Protein AF-A0A1I6MP94-F1 (afdb_monomer)

Secondary structure (DSSP, 8-state):
-HHHHHHHHHHHHHHHHHHHHHHHHHHHHHHHHHHHHHHHHHHHHHHHHHHHHHHH---HHHHHHHHHHHHTTS-TTT-HHHHHHHHHHHHS--HHHHHHHHHHHHHHHHHHHHHHHHHTSS--TTHHHHHHHHHHHHHHHHHHHHHHHTS--

Solvent-accessible surface area (backbone atoms only — not comparable to full-atom values): 8526 Å² total; per-residue (Å²): 119,73,66,58,59,53,50,52,50,52,50,51,52,51,52,50,51,54,48,53,50,51,50,52,53,63,61,56,46,56,62,63,48,47,57,55,50,49,53,52,48,52,50,53,51,49,52,66,55,46,51,59,50,39,70,71,46,81,51,65,67,63,27,50,52,45,47,52,60,51,53,77,74,51,53,74,91,79,39,45,72,58,53,50,49,53,49,52,40,70,77,54,77,43,79,80,52,44,56,60,48,53,50,50,54,52,50,50,55,50,40,52,50,42,23,53,56,32,52,72,36,98,67,41,80,60,20,63,66,54,18,52,49,54,51,53,55,48,53,51,51,51,54,55,50,54,61,50,60,77,69,59,130

Foldseek 3Di:
DVVVVVVVVVVVVVVVVVVVVCVCCVPVVCPVLVVVVVLLVVLLVLLVVLLVVLLPDPDLVVNVVSLVVNVVSDDCVPCVVLNVLSVVCSVPPDPVSSVVNVVSSVLVSQLVVQLSVCCPDPDNPPSNVVSVVVSVVVVVVVVVVVVVVVPDD

pLDDT: mean 83.26, std 10.52, range [51.72, 95.88]

Mean predicted aligned error: 10.22 Å

Radius of gyration: 24.03 Å; Cα contacts (8 Å, |Δi|>4): 63; chains: 1; bounding box: 68×29×74 Å

Structure (mmCIF, N/CA/C/O backbone):
data_AF-A0A1I6MP94-F1
#
_entry.id   AF-A0A1I6MP94-F1
#
loop_
_atom_site.group_PDB
_atom_site.id
_atom_site.type_symbol
_atom_site.label_atom_id
_atom_site.label_alt_id
_atom_site.label_comp_id
_atom_site.label_asym_id
_atom_site.label_entity_id
_atom_site.label_seq_id
_atom_site.pdbx_PDB_ins_code
_atom_site.Cartn_x
_atom_site.Cartn_y
_atom_site.Cartn_z
_atom_site.occupancy
_atom_site.B_iso_or_equiv
_atom_site.auth_seq_id
_atom_site.auth_comp_id
_atom_site.auth_asym_id
_atom_site.auth_atom_id
_atom_site.pdbx_PDB_model_num
ATOM 1 N N . MET A 1 1 ? 46.316 -2.544 -42.286 1.00 58.81 1 MET A N 1
ATOM 2 C CA . MET A 1 1 ? 45.159 -1.718 -42.712 1.00 58.81 1 MET A CA 1
ATOM 3 C C . MET A 1 1 ? 43.797 -2.433 -42.698 1.00 58.81 1 MET A C 1
ATOM 5 O O . MET A 1 1 ? 42.831 -1.722 -42.446 1.00 58.81 1 MET A O 1
ATOM 9 N N . PRO A 1 2 ? 43.648 -3.762 -42.912 1.00 64.88 2 PRO A N 1
ATOM 10 C CA . PRO A 1 2 ? 42.324 -4.407 -42.824 1.00 64.88 2 PRO A CA 1
ATOM 11 C C . PRO A 1 2 ? 41.712 -4.400 -41.405 1.00 64.88 2 PRO A C 1
ATOM 13 O O . PRO A 1 2 ? 40.493 -4.351 -41.265 1.00 64.88 2 PRO A O 1
ATOM 16 N N . ASP A 1 3 ? 42.536 -4.325 -40.355 1.00 74.50 3 ASP A N 1
ATOM 17 C CA . ASP A 1 3 ? 42.082 -4.310 -38.951 1.00 74.50 3 ASP A CA 1
ATOM 18 C C . ASP A 1 3 ? 41.307 -3.039 -38.558 1.00 74.50 3 ASP A C 1
ATOM 20 O O . ASP A 1 3 ? 40.461 -3.058 -37.662 1.00 74.50 3 ASP A O 1
ATOM 24 N N . TYR A 1 4 ? 41.550 -1.925 -39.254 1.00 83.25 4 TYR A N 1
ATOM 25 C CA . TYR A 1 4 ? 40.843 -0.662 -39.021 1.00 83.25 4 TYR A CA 1
ATOM 26 C C . TYR A 1 4 ? 39.366 -0.758 -39.425 1.00 83.25 4 TYR A C 1
ATOM 28 O O . TYR A 1 4 ? 38.478 -0.354 -38.682 1.00 83.25 4 TYR A O 1
ATOM 36 N N . TRP A 1 5 ? 39.076 -1.365 -40.575 1.00 87.44 5 TRP A N 1
ATOM 37 C CA . TRP A 1 5 ? 37.699 -1.502 -41.053 1.00 87.44 5 TRP A CA 1
ATOM 38 C C . TRP A 1 5 ? 36.903 -2.526 -40.240 1.00 87.44 5 TRP A C 1
ATOM 40 O O . TRP A 1 5 ? 35.716 -2.319 -39.990 1.00 87.44 5 TRP A O 1
ATOM 50 N N . LEU A 1 6 ? 37.563 -3.584 -39.757 1.00 85.31 6 LEU A N 1
ATOM 51 C CA . LEU A 1 6 ? 36.953 -4.559 -38.850 1.00 85.31 6 LEU A CA 1
ATOM 52 C C . LEU A 1 6 ? 36.605 -3.944 -37.487 1.00 85.31 6 LEU A C 1
ATOM 54 O O . LEU A 1 6 ? 35.512 -4.175 -36.973 1.00 85.31 6 LEU A O 1
ATOM 58 N N . THR A 1 7 ? 37.494 -3.128 -36.917 1.00 86.75 7 THR A N 1
ATOM 59 C CA . THR A 1 7 ? 37.240 -2.453 -35.631 1.00 86.75 7 THR A CA 1
ATOM 60 C C . THR A 1 7 ? 36.143 -1.397 -35.748 1.00 86.75 7 THR A C 1
ATOM 62 O O . THR A 1 7 ? 35.231 -1.380 -34.922 1.00 86.75 7 THR A O 1
ATOM 65 N N . VAL A 1 8 ? 36.158 -0.575 -36.802 1.00 86.81 8 VAL A N 1
ATOM 66 C CA . VAL A 1 8 ? 35.092 0.407 -37.071 1.00 86.81 8 VAL A CA 1
ATOM 67 C C . VAL A 1 8 ? 33.742 -0.284 -37.289 1.00 86.81 8 VAL A C 1
ATOM 69 O O . VAL A 1 8 ? 32.740 0.135 -36.707 1.00 86.81 8 VAL A O 1
ATOM 72 N N . GLY A 1 9 ? 33.711 -1.378 -38.057 1.00 85.00 9 GLY A N 1
ATOM 73 C CA . GLY A 1 9 ? 32.502 -2.175 -38.268 1.00 85.00 9 GLY A CA 1
ATOM 74 C C . GLY A 1 9 ? 31.956 -2.779 -36.971 1.00 85.00 9 GLY A C 1
ATOM 75 O O . GLY A 1 9 ? 30.764 -2.661 -36.689 1.00 85.00 9 GLY A O 1
ATOM 76 N N . ALA A 1 10 ? 32.823 -3.358 -36.135 1.00 85.38 10 ALA A N 1
ATOM 77 C CA . ALA A 1 10 ? 32.426 -3.923 -34.847 1.00 85.38 10 ALA A CA 1
ATOM 78 C C . ALA A 1 10 ? 31.867 -2.856 -33.891 1.00 85.38 10 ALA A C 1
ATOM 80 O O . ALA A 1 10 ? 30.829 -3.075 -33.266 1.00 85.38 10 ALA A O 1
ATOM 81 N N . VAL A 1 11 ? 32.502 -1.681 -33.811 1.00 87.88 11 VAL A N 1
ATOM 82 C CA . VAL A 1 11 ? 32.026 -0.566 -32.975 1.00 87.88 11 VAL A CA 1
ATOM 83 C C . VAL A 1 11 ? 30.670 -0.053 -33.458 1.00 87.88 11 VAL A C 1
ATOM 85 O O . VAL A 1 11 ? 29.789 0.189 -32.634 1.00 87.88 11 VAL A O 1
ATOM 88 N N . ALA A 1 12 ? 30.464 0.062 -34.773 1.00 87.44 12 ALA A N 1
ATOM 89 C CA . ALA A 1 12 ? 29.188 0.489 -35.341 1.00 87.44 12 ALA A CA 1
ATOM 90 C C . ALA A 1 12 ? 28.052 -0.497 -35.020 1.00 87.44 12 ALA A C 1
ATOM 92 O O . ALA A 1 12 ? 26.966 -0.076 -34.621 1.00 87.44 12 ALA A O 1
ATOM 93 N N . VAL A 1 13 ? 28.312 -1.805 -35.126 1.00 89.00 13 VAL A N 1
ATOM 94 C CA . VAL A 1 13 ? 27.334 -2.847 -34.777 1.00 89.00 13 VAL A CA 1
ATOM 95 C C . VAL A 1 13 ? 27.014 -2.821 -33.285 1.00 89.00 13 VAL A C 1
ATOM 97 O O . VAL A 1 13 ? 25.840 -2.856 -32.917 1.00 89.00 13 VAL A O 1
ATOM 100 N N . ILE A 1 14 ? 28.029 -2.703 -32.422 1.00 87.62 14 ILE A N 1
ATOM 101 C CA . ILE A 1 14 ? 27.819 -2.591 -30.975 1.00 87.62 14 ILE A CA 1
ATOM 102 C C . ILE A 1 14 ? 26.970 -1.357 -30.677 1.00 87.62 14 ILE A C 1
ATOM 104 O O . ILE A 1 14 ? 25.936 -1.498 -30.040 1.00 87.62 14 ILE A O 1
ATOM 108 N N . ALA A 1 15 ? 27.333 -0.180 -31.193 1.00 86.19 15 ALA A N 1
ATOM 109 C CA . ALA A 1 15 ? 26.589 1.058 -30.969 1.00 86.19 15 ALA A CA 1
ATOM 110 C C . ALA A 1 15 ? 25.131 0.974 -31.451 1.00 86.19 15 ALA A C 1
ATOM 112 O O . ALA A 1 15 ? 24.226 1.438 -30.754 1.00 86.19 15 ALA A O 1
ATOM 113 N N . ALA A 1 16 ? 24.888 0.347 -32.606 1.00 84.62 16 ALA A N 1
ATOM 114 C CA . ALA A 1 16 ? 23.543 0.119 -33.125 1.00 84.62 16 ALA A CA 1
ATOM 115 C C . ALA A 1 16 ? 22.726 -0.806 -32.209 1.00 84.62 16 ALA A C 1
ATOM 117 O O . ALA A 1 16 ? 21.569 -0.505 -31.915 1.00 84.62 16 ALA A O 1
ATOM 118 N N . LEU A 1 17 ? 23.333 -1.883 -31.699 1.00 84.88 17 LEU A N 1
ATOM 119 C CA . LEU A 1 17 ? 22.694 -2.791 -30.745 1.00 84.88 17 LEU A CA 1
ATOM 120 C C . LEU A 1 17 ? 22.395 -2.095 -29.414 1.00 84.88 17 LEU A C 1
ATOM 122 O O . LEU A 1 17 ? 21.276 -2.207 -28.913 1.00 84.88 17 LEU A O 1
ATOM 126 N N . THR A 1 18 ? 23.338 -1.329 -28.856 1.00 80.06 18 THR A N 1
ATOM 127 C CA . THR A 1 18 ? 23.099 -0.578 -27.615 1.00 80.06 18 THR A CA 1
ATOM 128 C C . THR A 1 18 ? 21.993 0.452 -27.805 1.00 80.06 18 THR A C 1
ATOM 130 O O . THR A 1 18 ? 21.123 0.569 -26.946 1.00 80.06 18 THR A O 1
ATOM 133 N N . SER A 1 19 ? 21.985 1.164 -28.936 1.00 81.12 19 SER A N 1
ATOM 134 C CA . SER A 1 19 ? 20.945 2.142 -29.264 1.00 81.12 19 SER A CA 1
ATOM 135 C C . SER A 1 19 ? 19.574 1.477 -29.386 1.00 81.12 19 SER A C 1
ATOM 137 O O . SER A 1 19 ? 18.632 1.896 -28.721 1.00 81.12 19 SER A O 1
ATOM 139 N N . ALA A 1 20 ? 19.472 0.364 -30.122 1.00 79.81 20 ALA A N 1
ATOM 140 C CA . ALA A 1 20 ? 18.231 -0.394 -30.256 1.00 79.81 20 ALA A CA 1
ATOM 141 C C . ALA A 1 20 ? 17.707 -0.898 -28.900 1.00 79.81 20 ALA A C 1
ATOM 143 O O . ALA A 1 20 ? 16.516 -0.773 -28.616 1.00 79.81 20 ALA A O 1
ATOM 144 N N . ILE A 1 21 ? 18.590 -1.402 -28.030 1.00 80.00 21 ILE A N 1
ATOM 145 C CA . ILE A 1 21 ? 18.229 -1.816 -26.667 1.00 80.00 21 ILE A CA 1
ATOM 146 C C . ILE A 1 21 ? 17.713 -0.619 -25.863 1.00 80.00 21 ILE A C 1
ATOM 148 O O . ILE A 1 21 ? 16.655 -0.717 -25.243 1.00 80.00 21 ILE A O 1
ATOM 152 N N . VAL A 1 22 ? 18.412 0.520 -25.889 1.00 73.06 22 VAL A N 1
ATOM 153 C CA . VAL A 1 22 ? 18.001 1.742 -25.178 1.00 73.06 22 VAL A CA 1
ATOM 154 C C . VAL A 1 22 ? 16.659 2.260 -25.696 1.00 73.06 22 VAL A C 1
ATOM 156 O O . VAL A 1 22 ? 15.804 2.619 -24.889 1.00 73.06 22 VAL A O 1
ATOM 159 N N . THR A 1 23 ? 16.420 2.243 -27.008 1.00 75.62 23 THR A N 1
ATOM 160 C CA . THR A 1 23 ? 15.153 2.665 -27.619 1.00 75.62 23 THR A CA 1
ATOM 161 C C . THR A 1 23 ? 14.009 1.727 -27.249 1.00 75.62 23 THR A C 1
ATOM 163 O O . THR A 1 23 ? 12.969 2.187 -26.781 1.00 75.62 23 THR A O 1
ATOM 166 N N . VAL A 1 24 ? 14.192 0.409 -27.387 1.00 68.06 24 VAL A N 1
ATOM 167 C CA . VAL A 1 24 ? 13.171 -0.579 -27.000 1.00 68.06 24 VAL A CA 1
ATOM 168 C C . VAL A 1 24 ? 12.861 -0.460 -25.513 1.00 68.06 24 VAL A C 1
ATOM 170 O O . VAL A 1 24 ? 11.692 -0.467 -25.124 1.00 68.06 24 VAL A O 1
ATOM 173 N N . TRP A 1 25 ? 13.879 -0.288 -24.670 1.00 66.62 25 TRP A N 1
ATOM 174 C CA . TRP A 1 25 ? 13.692 -0.129 -23.232 1.00 66.62 25 TRP A CA 1
ATOM 175 C C . TRP A 1 25 ? 13.037 1.213 -22.878 1.00 66.62 25 TRP A C 1
ATOM 177 O O . TRP A 1 25 ? 12.173 1.258 -22.007 1.00 66.62 25 TRP A O 1
ATOM 187 N N . GLY A 1 26 ? 13.366 2.286 -23.598 1.00 62.03 26 GLY A N 1
ATOM 188 C CA . GLY A 1 26 ? 12.771 3.612 -23.440 1.00 62.03 26 GLY A CA 1
ATOM 189 C C . GLY A 1 26 ? 11.301 3.685 -23.861 1.00 62.03 26 GLY A C 1
ATOM 190 O O . GLY A 1 26 ? 10.525 4.379 -23.211 1.00 62.03 26 GLY A O 1
ATOM 191 N N . VAL A 1 27 ? 10.894 2.939 -24.894 1.00 62.22 27 VAL A N 1
ATOM 192 C CA . VAL A 1 27 ? 9.522 2.957 -25.440 1.00 62.22 27 VAL A CA 1
ATOM 193 C C . VAL A 1 27 ? 8.601 1.937 -24.758 1.00 62.22 27 VAL A C 1
ATOM 195 O O . VAL A 1 27 ? 7.444 2.240 -24.471 1.00 62.22 27 VAL A O 1
ATOM 198 N N . SER A 1 28 ? 9.090 0.733 -24.444 1.00 59.44 28 SER A N 1
ATOM 199 C CA . SER A 1 28 ? 8.256 -0.340 -23.865 1.00 59.44 28 SER A CA 1
ATOM 200 C C . SER A 1 28 ? 8.004 -0.188 -22.360 1.00 59.44 28 SER A C 1
ATOM 202 O O . SER A 1 28 ? 6.942 -0.573 -21.858 1.00 59.44 28 SER A O 1
ATOM 204 N N . ARG A 1 29 ? 8.956 0.403 -21.628 1.00 61.84 29 ARG A N 1
ATOM 205 C CA . ARG A 1 29 ? 8.855 0.643 -20.185 1.00 61.84 29 ARG A CA 1
ATOM 206 C C . ARG A 1 29 ? 7.703 1.587 -19.799 1.00 61.84 29 ARG A C 1
ATOM 208 O O . ARG A 1 29 ? 6.926 1.193 -18.934 1.00 61.84 29 ARG A O 1
ATOM 215 N N . PRO A 1 30 ? 7.508 2.775 -20.400 1.00 62.19 30 PRO A N 1
ATOM 216 C CA . PRO A 1 30 ? 6.491 3.722 -19.940 1.00 62.19 30 PRO A CA 1
ATOM 217 C C . PRO A 1 30 ? 5.055 3.195 -20.050 1.00 62.19 30 PRO A C 1
ATOM 219 O O . PRO A 1 30 ? 4.258 3.471 -19.160 1.00 62.19 30 PRO A O 1
ATOM 222 N N . ILE A 1 31 ? 4.720 2.400 -21.072 1.00 59.78 31 ILE A N 1
ATOM 223 C CA . ILE A 1 31 ? 3.334 1.950 -21.303 1.00 59.78 31 ILE A CA 1
ATOM 224 C C . ILE A 1 31 ? 2.884 0.956 -20.224 1.00 59.78 31 ILE A C 1
ATOM 226 O O . ILE A 1 31 ? 1.872 1.175 -19.560 1.00 59.78 31 ILE A O 1
ATOM 230 N N . LYS A 1 32 ? 3.662 -0.108 -19.986 1.00 61.50 32 LYS A N 1
ATOM 231 C CA . LYS A 1 32 ? 3.338 -1.103 -18.948 1.00 61.50 32 LYS A CA 1
ATOM 232 C C . LYS A 1 32 ? 3.510 -0.538 -17.538 1.00 61.50 32 LYS A C 1
ATOM 234 O O . LYS A 1 32 ? 2.738 -0.872 -16.645 1.00 61.50 32 LYS A O 1
ATOM 239 N N . HIS A 1 33 ? 4.494 0.342 -17.333 1.00 69.06 33 HIS A N 1
ATOM 240 C CA . HIS A 1 33 ? 4.681 0.979 -16.033 1.00 69.06 33 HIS A CA 1
ATOM 241 C C . HIS A 1 33 ? 3.547 1.941 -15.688 1.00 69.06 33 HIS A C 1
ATOM 243 O O . HIS A 1 33 ? 3.172 1.993 -14.523 1.00 69.06 33 HIS A O 1
ATOM 249 N N . LYS A 1 34 ? 2.987 2.683 -16.650 1.00 74.94 34 LYS A N 1
ATOM 250 C CA . LYS A 1 34 ? 1.935 3.665 -16.361 1.00 74.94 34 LYS A CA 1
ATOM 251 C C . LYS A 1 34 ? 0.677 3.004 -15.795 1.00 74.94 34 LYS A C 1
ATOM 253 O O . LYS A 1 34 ? 0.230 3.428 -14.737 1.00 74.94 34 LYS A O 1
ATOM 258 N N . ALA A 1 35 ? 0.192 1.929 -16.422 1.00 75.88 35 ALA A N 1
ATOM 259 C CA . ALA A 1 35 ? -0.983 1.194 -15.943 1.00 75.88 35 ALA A CA 1
ATOM 260 C C . ALA A 1 35 ? -0.777 0.635 -14.522 1.00 75.88 35 ALA A C 1
ATOM 262 O O . ALA A 1 35 ? -1.606 0.841 -13.642 1.00 75.88 35 ALA A O 1
ATOM 263 N N . VAL A 1 36 ? 0.380 0.015 -14.260 1.00 77.44 36 VAL A N 1
ATOM 264 C CA . VAL A 1 36 ? 0.710 -0.520 -12.926 1.00 77.44 36 VAL A CA 1
ATOM 265 C C . VAL A 1 36 ? 0.870 0.597 -11.887 1.00 77.44 36 VAL A C 1
ATOM 267 O O . VAL A 1 36 ? 0.500 0.431 -10.727 1.00 77.44 36 VAL A O 1
ATOM 270 N N . ILE A 1 37 ? 1.439 1.743 -12.268 1.00 80.62 37 ILE A N 1
ATOM 271 C CA . ILE A 1 37 ? 1.582 2.899 -11.372 1.00 80.62 37 ILE A CA 1
ATOM 272 C C . ILE A 1 37 ? 0.211 3.470 -11.012 1.00 80.62 37 ILE A C 1
ATOM 274 O O . ILE A 1 37 ? -0.009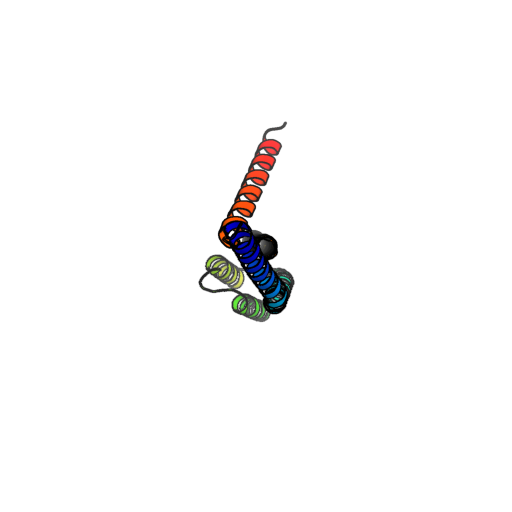 3.788 -9.843 1.00 80.62 37 ILE A O 1
ATOM 278 N N . GLU A 1 38 ? -0.685 3.588 -11.988 1.00 84.25 38 GLU A N 1
ATOM 279 C CA . GLU A 1 38 ? -2.050 4.079 -11.808 1.00 84.25 38 GLU A CA 1
ATOM 280 C C . GLU A 1 38 ? -2.862 3.135 -10.916 1.00 84.25 38 GLU A C 1
ATOM 282 O O . GLU A 1 38 ? -3.412 3.565 -9.905 1.00 84.25 38 GLU A O 1
ATOM 287 N N . GLU A 1 39 ? -2.816 1.828 -11.174 1.00 85.75 39 GLU A N 1
ATOM 288 C CA . GLU A 1 39 ? -3.462 0.820 -10.328 1.00 85.75 39 GLU A CA 1
ATOM 289 C C . GLU A 1 39 ? -2.951 0.878 -8.877 1.00 85.75 39 GLU A C 1
ATOM 291 O O . GLU A 1 39 ? -3.732 0.866 -7.924 1.00 85.75 39 GLU A O 1
ATOM 296 N N . ARG A 1 40 ? -1.639 1.058 -8.676 1.00 86.31 40 ARG A N 1
ATOM 297 C CA . ARG A 1 40 ? -1.051 1.241 -7.336 1.00 86.31 40 ARG A CA 1
ATOM 298 C C . ARG A 1 40 ? -1.386 2.582 -6.693 1.00 86.31 40 ARG A C 1
ATOM 300 O O . ARG A 1 40 ? -1.350 2.699 -5.466 1.00 86.31 40 ARG A O 1
ATOM 307 N N . GLN A 1 41 ? -1.621 3.633 -7.472 1.00 87.62 41 GLN A N 1
ATOM 308 C CA . GLN A 1 41 ? -2.119 4.906 -6.948 1.00 87.62 41 GLN A CA 1
ATOM 309 C C . GLN A 1 41 ? -3.556 4.735 -6.457 1.00 87.62 41 GLN A C 1
ATOM 311 O O . GLN A 1 41 ? -3.823 5.061 -5.299 1.00 87.62 41 GLN A O 1
ATOM 316 N N . ASN A 1 42 ? -4.409 4.115 -7.273 1.00 90.81 42 ASN A N 1
ATOM 317 C CA . ASN A 1 42 ? -5.801 3.815 -6.948 1.00 90.81 42 ASN A CA 1
ATOM 318 C C . ASN A 1 42 ? -5.906 2.925 -5.706 1.00 90.81 42 ASN A C 1
ATOM 320 O O . ASN A 1 42 ? -6.640 3.249 -4.775 1.00 90.81 42 ASN A O 1
ATOM 324 N N . TRP A 1 43 ? -5.102 1.860 -5.632 1.00 93.00 43 TRP A N 1
ATOM 325 C CA . TRP A 1 43 ? -5.026 0.997 -4.453 1.00 93.00 43 TRP A CA 1
ATOM 326 C C . TRP A 1 43 ? -4.649 1.783 -3.188 1.00 93.00 43 TRP A C 1
ATOM 328 O O . TRP A 1 43 ? -5.349 1.705 -2.180 1.00 93.00 43 TRP A O 1
ATOM 338 N N . ARG A 1 44 ? -3.591 2.608 -3.231 1.00 91.94 44 ARG A N 1
ATOM 339 C CA . ARG A 1 44 ? -3.174 3.414 -2.066 1.00 91.94 44 ARG A CA 1
ATOM 340 C C . ARG A 1 44 ? -4.243 4.406 -1.629 1.00 91.94 44 ARG A C 1
ATOM 342 O O . ARG A 1 44 ? -4.404 4.616 -0.428 1.00 91.94 44 ARG A O 1
ATOM 349 N N . GLN A 1 45 ? -4.903 5.057 -2.582 1.00 93.38 45 GLN A N 1
ATOM 350 C CA . GLN A 1 45 ? -5.955 6.024 -2.289 1.00 93.38 45 GLN A CA 1
ATOM 351 C C . GLN A 1 45 ? -7.152 5.331 -1.641 1.00 93.38 45 GLN A C 1
ATOM 353 O O . GLN A 1 45 ? -7.587 5.772 -0.581 1.00 93.38 45 GLN A O 1
ATOM 358 N N . ALA A 1 46 ? -7.578 4.191 -2.187 1.00 94.25 46 ALA A N 1
ATOM 359 C CA . ALA A 1 46 ? -8.643 3.386 -1.607 1.00 94.25 46 ALA A CA 1
ATOM 360 C C . ALA A 1 46 ? -8.311 2.939 -0.175 1.00 94.25 46 ALA A C 1
ATOM 362 O O . ALA A 1 46 ? -9.119 3.131 0.722 1.00 94.25 46 ALA A O 1
ATOM 363 N N . ILE A 1 47 ? -7.107 2.415 0.086 1.00 94.31 47 ILE A N 1
ATOM 364 C CA . ILE A 1 47 ? -6.713 2.001 1.445 1.00 94.31 47 ILE A CA 1
ATOM 365 C C . ILE A 1 47 ? -6.666 3.193 2.416 1.00 94.31 47 ILE A C 1
ATOM 367 O O . ILE A 1 47 ? -7.103 3.072 3.558 1.00 94.31 47 ILE A O 1
ATOM 371 N N . ARG A 1 48 ? -6.169 4.360 1.983 1.00 93.62 48 ARG A N 1
ATOM 372 C CA . ARG A 1 48 ? -6.148 5.578 2.817 1.00 93.62 48 ARG A CA 1
ATOM 373 C C . ARG A 1 48 ? -7.535 6.089 3.175 1.00 93.62 48 ARG A C 1
ATOM 375 O O . ARG A 1 48 ? -7.673 6.733 4.206 1.00 93.62 48 ARG A O 1
ATOM 382 N N . GLU A 1 49 ? -8.515 5.843 2.321 1.00 94.94 49 GLU A N 1
ATOM 383 C CA . GLU A 1 49 ? -9.895 6.252 2.545 1.00 94.94 49 GLU A CA 1
ATOM 384 C C . GLU A 1 49 ? -10.665 5.222 3.378 1.00 94.94 49 GLU A C 1
ATOM 386 O O . GLU A 1 49 ? -11.366 5.587 4.319 1.00 94.94 49 GLU A O 1
ATOM 391 N N . LEU A 1 50 ? -10.510 3.935 3.063 1.00 94.94 50 LEU A N 1
ATOM 392 C CA . LEU A 1 50 ? -11.271 2.855 3.685 1.00 94.94 50 LEU A CA 1
ATOM 393 C C . LEU A 1 50 ? -10.835 2.576 5.125 1.00 94.94 50 LEU A C 1
ATOM 395 O O . LEU A 1 50 ? -11.687 2.281 5.950 1.00 94.94 50 LEU A O 1
ATOM 399 N N . ILE A 1 51 ? -9.544 2.682 5.458 1.00 94.81 51 ILE A N 1
ATOM 400 C CA . ILE A 1 51 ? -9.062 2.342 6.810 1.00 94.81 51 ILE A CA 1
ATOM 401 C C . ILE A 1 51 ? -9.591 3.297 7.890 1.00 94.81 51 ILE A C 1
ATOM 403 O O . ILE A 1 51 ? -10.115 2.807 8.886 1.00 94.81 51 ILE A O 1
ATOM 407 N N . PRO A 1 52 ? -9.524 4.633 7.731 1.00 93.56 52 PRO A N 1
ATOM 408 C CA . PRO A 1 52 ? -10.140 5.539 8.696 1.00 93.56 52 PRO A CA 1
ATOM 409 C C . PRO A 1 52 ? -11.654 5.345 8.796 1.00 93.56 52 PRO A C 1
ATOM 411 O O . PRO A 1 52 ? -12.188 5.381 9.897 1.00 93.56 52 PRO A O 1
ATOM 414 N N . LYS A 1 53 ? -12.336 5.098 7.667 1.00 94.38 53 LYS A N 1
ATOM 415 C CA . LYS A 1 53 ? -13.774 4.791 7.659 1.00 94.38 53 LYS A CA 1
ATOM 416 C C . LYS A 1 53 ? -14.071 3.520 8.456 1.00 94.38 53 LYS A C 1
ATOM 418 O O . LYS A 1 53 ? -14.929 3.546 9.316 1.00 94.38 53 LYS A O 1
ATOM 423 N N . PHE A 1 54 ? -13.303 2.455 8.241 1.00 95.06 54 PHE A N 1
ATOM 424 C CA . PHE A 1 54 ? -13.442 1.184 8.955 1.00 95.06 54 PHE A CA 1
ATOM 425 C C . PHE A 1 54 ? -13.267 1.322 10.473 1.00 95.06 54 PHE A C 1
ATOM 427 O O . PHE A 1 54 ? -14.001 0.704 11.236 1.00 95.06 54 PHE A O 1
ATOM 434 N N . VAL A 1 55 ? -12.291 2.123 10.906 1.00 94.00 55 VAL A N 1
ATOM 435 C CA . VAL A 1 55 ? -11.996 2.341 12.332 1.00 94.00 55 VAL A CA 1
ATOM 436 C C . VAL A 1 55 ? -13.042 3.228 13.008 1.00 94.00 55 VAL A C 1
ATOM 438 O O . VAL A 1 55 ? -13.338 3.041 14.181 1.00 94.00 55 VAL A O 1
ATOM 441 N N . ASN A 1 56 ? -13.598 4.195 12.283 1.00 93.31 56 ASN A N 1
ATOM 442 C CA . ASN A 1 56 ? -14.579 5.127 12.838 1.00 93.31 56 ASN A CA 1
ATOM 443 C C . ASN A 1 56 ? -16.027 4.645 12.685 1.00 93.31 56 ASN A C 1
ATOM 445 O O . ASN A 1 56 ? -16.928 5.319 13.171 1.00 93.31 56 ASN A O 1
ATOM 449 N N . GLU A 1 57 ? -16.258 3.532 11.989 1.00 94.81 57 GLU A N 1
ATOM 450 C CA . GLU A 1 57 ? -17.600 2.999 11.785 1.00 94.81 57 GLU A CA 1
ATOM 451 C C . GLU A 1 57 ? -18.107 2.313 13.058 1.00 94.81 57 GLU A C 1
ATOM 453 O O . GLU A 1 57 ? -17.418 1.483 13.663 1.00 94.81 57 GLU A O 1
ATOM 458 N N . GLU A 1 58 ? -19.324 2.664 13.460 1.00 90.50 58 GLU A N 1
ATOM 459 C CA . GLU A 1 58 ? -19.980 2.119 14.648 1.00 90.50 58 GLU A CA 1
ATOM 460 C C . GLU A 1 58 ? -20.917 0.971 14.270 1.00 90.50 58 GLU A C 1
ATOM 462 O O . GLU A 1 58 ? -20.976 -0.031 14.989 1.00 90.50 58 GLU A O 1
ATOM 467 N N . ASP A 1 59 ? -21.571 1.059 13.108 1.00 93.94 59 ASP A N 1
ATOM 468 C CA . ASP A 1 59 ? -22.468 0.011 12.632 1.00 93.94 59 ASP A CA 1
ATOM 469 C C . ASP A 1 59 ? -21.692 -1.234 12.179 1.00 93.94 59 ASP A C 1
ATOM 471 O O . ASP A 1 59 ? -20.776 -1.177 11.358 1.00 93.94 59 ASP A O 1
ATOM 475 N N . GLU A 1 60 ? -22.063 -2.398 12.709 1.00 92.50 60 GLU A N 1
ATOM 476 C CA . GLU A 1 60 ? -21.393 -3.662 12.408 1.00 92.50 60 GLU A CA 1
ATOM 477 C C . GLU A 1 60 ? -21.559 -4.066 10.937 1.00 92.50 60 GLU A C 1
ATOM 479 O O . GLU A 1 60 ? -20.605 -4.545 10.315 1.00 92.50 60 GLU A O 1
ATOM 484 N N . ALA A 1 61 ? -22.743 -3.851 10.356 1.00 93.69 61 ALA A N 1
ATOM 485 C CA . ALA A 1 61 ? -23.006 -4.209 8.967 1.00 93.69 61 ALA A CA 1
ATOM 486 C C . ALA A 1 61 ? -22.180 -3.338 8.007 1.00 93.69 61 ALA A C 1
ATOM 488 O O . ALA A 1 61 ? -21.450 -3.877 7.168 1.00 93.69 61 ALA A O 1
ATOM 489 N N . ALA A 1 62 ? -22.210 -2.014 8.187 1.00 94.31 62 ALA A N 1
ATOM 490 C CA . ALA A 1 62 ? -21.389 -1.075 7.424 1.00 94.31 62 ALA A CA 1
ATOM 491 C C . ALA A 1 62 ? -19.884 -1.344 7.602 1.00 94.31 62 ALA A C 1
ATOM 493 O O . ALA A 1 62 ? -19.126 -1.388 6.628 1.00 94.31 62 ALA A O 1
ATOM 494 N N . ARG A 1 63 ? -19.432 -1.620 8.830 1.00 94.50 63 ARG A N 1
ATOM 495 C CA . ARG A 1 63 ? -18.034 -1.970 9.122 1.00 94.50 63 ARG A CA 1
ATOM 496 C C . ARG A 1 63 ? -17.601 -3.230 8.374 1.00 94.50 63 ARG A C 1
ATOM 498 O O . ARG A 1 63 ? -16.509 -3.264 7.802 1.00 94.50 63 ARG A O 1
ATOM 505 N N . ASN A 1 64 ? -18.449 -4.257 8.345 1.00 94.06 64 ASN A N 1
ATOM 506 C CA . ASN A 1 64 ? -18.186 -5.499 7.619 1.00 94.06 64 ASN A CA 1
ATOM 507 C C . ASN A 1 64 ? -18.158 -5.296 6.099 1.00 94.06 64 ASN A C 1
ATOM 509 O O . ASN A 1 64 ? -17.328 -5.901 5.414 1.00 94.06 64 ASN A O 1
ATOM 513 N N . GLU A 1 65 ? -18.995 -4.412 5.561 1.00 95.88 65 GLU A N 1
ATOM 514 C CA . GLU A 1 65 ? -18.934 -4.025 4.151 1.00 95.88 65 GLU A CA 1
ATOM 515 C C . GLU A 1 65 ? -17.593 -3.356 3.816 1.00 95.88 65 GLU A C 1
ATOM 517 O O . GLU A 1 65 ? -16.903 -3.761 2.872 1.00 95.88 65 GLU A O 1
ATOM 522 N N . ILE A 1 66 ? -17.160 -2.398 4.643 1.00 95.88 66 ILE A N 1
ATOM 523 C CA . ILE A 1 66 ? -15.867 -1.723 4.479 1.00 95.88 66 ILE A CA 1
ATOM 524 C C . ILE A 1 66 ? -14.715 -2.730 4.610 1.00 95.88 66 ILE A C 1
ATOM 526 O O . ILE A 1 66 ? -13.786 -2.706 3.796 1.00 95.88 66 ILE A O 1
ATOM 530 N N . ARG A 1 67 ? -14.781 -3.662 5.573 1.00 94.69 67 ARG A N 1
ATOM 531 C CA . ARG A 1 67 ? -13.809 -4.759 5.708 1.00 94.69 67 ARG A CA 1
ATOM 532 C C . ARG A 1 67 ? -13.696 -5.543 4.411 1.00 94.69 67 ARG A C 1
ATOM 534 O O . ARG A 1 67 ? -12.589 -5.707 3.906 1.00 94.69 67 ARG A O 1
ATOM 541 N N . ASN A 1 68 ? -14.813 -6.000 3.854 1.00 94.56 68 ASN A N 1
ATOM 542 C CA . ASN A 1 68 ? -14.817 -6.776 2.615 1.00 94.56 68 ASN A CA 1
ATOM 543 C C . ASN A 1 68 ? -14.220 -5.971 1.452 1.00 94.56 68 ASN A C 1
ATOM 545 O O . ASN A 1 68 ? -13.406 -6.495 0.688 1.00 94.56 68 ASN A O 1
ATOM 549 N N . ALA A 1 69 ? -14.532 -4.674 1.363 1.00 95.12 69 ALA A N 1
ATOM 550 C CA . ALA A 1 69 ? -13.930 -3.784 0.376 1.00 95.12 69 ALA A CA 1
ATOM 551 C C . ALA A 1 69 ? -12.401 -3.669 0.534 1.00 95.12 69 ALA A C 1
ATOM 553 O O . ALA A 1 69 ? -11.685 -3.606 -0.472 1.00 95.12 69 ALA A O 1
ATOM 554 N N . ILE A 1 70 ? -11.881 -3.660 1.765 1.00 94.88 70 ILE A N 1
ATOM 555 C CA . ILE A 1 70 ? -10.435 -3.671 2.027 1.00 94.88 70 ILE A CA 1
ATOM 556 C C . ILE A 1 70 ? -9.832 -5.032 1.658 1.00 94.88 70 ILE A C 1
ATOM 558 O O . ILE A 1 70 ? -8.827 -5.073 0.952 1.00 94.88 70 ILE A O 1
ATOM 562 N N . VAL A 1 71 ? -10.451 -6.139 2.077 1.00 93.88 71 VAL A N 1
ATOM 563 C CA . VAL A 1 71 ? -9.964 -7.509 1.836 1.00 93.88 71 VAL A CA 1
ATOM 564 C C . VAL A 1 71 ? -9.814 -7.798 0.342 1.00 93.88 71 VAL A C 1
ATOM 566 O O . VAL A 1 71 ? -8.786 -8.326 -0.069 1.00 93.88 71 VAL A O 1
ATOM 569 N N . LEU A 1 72 ? -10.770 -7.371 -0.491 1.00 93.56 72 LEU A N 1
ATOM 570 C CA . LEU A 1 72 ? -10.702 -7.522 -1.954 1.00 93.56 72 LEU A CA 1
ATOM 571 C C . LEU A 1 72 ? -9.501 -6.810 -2.599 1.00 93.56 72 LEU A C 1
ATOM 573 O O . LEU A 1 72 ? -9.149 -7.095 -3.741 1.00 93.56 72 LEU A O 1
ATOM 577 N N . ARG A 1 73 ? -8.883 -5.862 -1.888 1.00 91.94 73 ARG A N 1
ATOM 578 C CA . ARG A 1 73 ? -7.722 -5.087 -2.344 1.00 91.94 73 ARG A CA 1
ATOM 579 C C . ARG A 1 73 ? -6.402 -5.602 -1.771 1.00 91.94 73 ARG A C 1
ATOM 581 O O . ARG A 1 73 ? -5.350 -5.082 -2.141 1.00 91.94 73 ARG A O 1
ATOM 588 N N . LEU A 1 74 ? -6.440 -6.570 -0.860 1.00 91.19 74 LEU A N 1
ATOM 589 C CA . LEU A 1 74 ? -5.259 -7.166 -0.244 1.00 91.19 74 LEU A CA 1
ATOM 590 C C . LEU A 1 74 ? -4.906 -8.487 -0.922 1.00 91.19 74 LEU A C 1
ATOM 592 O O . LEU A 1 74 ? -5.759 -9.189 -1.461 1.00 91.19 74 LEU A O 1
ATOM 596 N N . ASN A 1 75 ? -3.623 -8.838 -0.897 1.00 87.06 75 ASN A N 1
ATOM 597 C CA . ASN A 1 75 ? -3.170 -10.137 -1.364 1.00 87.06 75 ASN A CA 1
ATOM 598 C C . ASN A 1 75 ? -3.198 -11.128 -0.191 1.00 87.06 75 ASN A C 1
ATOM 600 O O . ASN A 1 75 ? -2.382 -10.986 0.724 1.00 87.06 75 ASN A O 1
ATOM 604 N N . PRO A 1 76 ? -4.041 -12.175 -0.227 1.00 81.19 76 PRO A N 1
ATOM 605 C CA . PRO A 1 76 ? -4.195 -13.084 0.907 1.00 81.19 76 PRO A CA 1
ATOM 606 C C . PRO A 1 76 ? -2.898 -13.802 1.297 1.00 81.19 76 PRO A C 1
ATOM 608 O O . PRO A 1 76 ? -2.671 -14.075 2.466 1.00 81.19 76 PRO A O 1
ATOM 611 N N . TYR A 1 77 ? -1.986 -14.040 0.352 1.00 83.88 77 TYR A N 1
ATOM 612 C CA . TYR A 1 77 ? -0.727 -14.735 0.630 1.00 83.88 77 TYR A CA 1
ATOM 613 C C . TYR A 1 77 ? 0.371 -13.833 1.203 1.00 83.88 77 TYR A C 1
ATOM 615 O O . TYR A 1 77 ? 1.353 -14.333 1.748 1.00 83.88 77 TYR A O 1
ATOM 623 N N . LYS A 1 78 ? 0.264 -12.510 1.030 1.00 83.06 78 LYS A N 1
ATOM 624 C CA . LYS A 1 78 ? 1.295 -11.549 1.467 1.00 83.06 78 LYS A CA 1
ATOM 625 C C . LYS A 1 78 ? 0.856 -10.694 2.641 1.00 83.06 78 LYS A C 1
ATOM 627 O O . LYS A 1 78 ? 1.701 -10.295 3.436 1.00 83.06 78 LYS A O 1
ATOM 632 N N . ASP A 1 79 ? -0.442 -10.456 2.747 1.00 91.12 79 ASP A N 1
ATOM 633 C CA . ASP A 1 79 ? -1.030 -9.491 3.665 1.00 91.12 79 ASP A CA 1
ATOM 634 C C . ASP A 1 79 ? -1.844 -10.191 4.765 1.00 91.12 79 ASP A C 1
ATOM 636 O O . ASP A 1 79 ? -2.732 -9.585 5.357 1.00 91.12 79 ASP A O 1
ATOM 640 N N . GLN A 1 80 ? -1.535 -11.460 5.069 1.00 90.38 80 GLN A N 1
ATOM 641 C CA . GLN A 1 80 ? -2.244 -12.258 6.078 1.00 90.38 80 GLN A CA 1
ATOM 642 C C . GLN A 1 80 ? -2.331 -11.535 7.428 1.00 90.38 80 GLN A C 1
ATOM 644 O O . GLN A 1 80 ? -3.407 -11.433 7.999 1.00 90.38 80 GLN A O 1
ATOM 649 N N . SER A 1 81 ? -1.241 -10.909 7.881 1.00 90.56 81 SER A N 1
ATOM 650 C CA . SER A 1 81 ? -1.247 -10.134 9.128 1.00 90.56 81 SER A CA 1
ATOM 651 C C . SER A 1 81 ? -2.219 -8.951 9.110 1.00 90.56 81 SER A C 1
ATOM 653 O O . SER A 1 81 ? -2.759 -8.587 10.148 1.00 90.56 81 SER A O 1
ATOM 655 N N . ALA A 1 82 ? -2.436 -8.327 7.949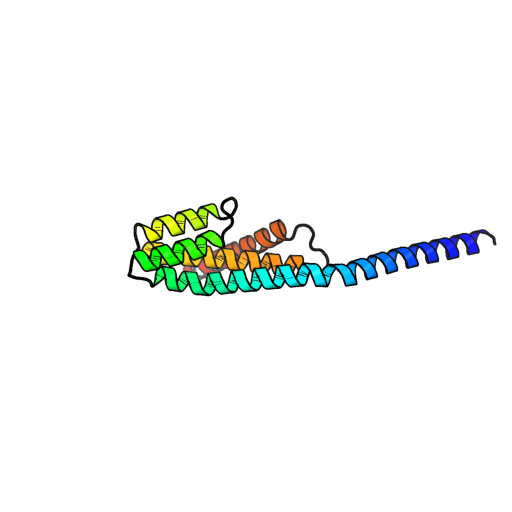 1.00 92.44 82 ALA A N 1
ATOM 656 C CA . ALA A 1 82 ? -3.429 -7.266 7.811 1.00 92.44 82 ALA A CA 1
ATOM 657 C C . ALA A 1 82 ? -4.854 -7.838 7.814 1.00 92.44 82 ALA A C 1
ATOM 659 O O . ALA A 1 82 ? -5.745 -7.221 8.392 1.00 92.44 82 ALA A O 1
ATOM 660 N N . LEU A 1 83 ? -5.066 -9.011 7.207 1.00 93.19 83 LEU A N 1
ATOM 661 C CA . LEU A 1 83 ? -6.352 -9.712 7.234 1.00 93.19 83 LEU A CA 1
ATOM 662 C C . LEU A 1 83 ? -6.739 -10.145 8.651 1.00 93.19 83 LEU A C 1
ATOM 664 O O . LEU A 1 83 ? -7.892 -9.961 9.039 1.00 93.19 83 LEU A O 1
ATOM 668 N N . ASP A 1 84 ? -5.779 -10.659 9.419 1.00 93.19 84 ASP A N 1
ATOM 669 C CA . ASP A 1 84 ? -5.990 -11.091 10.801 1.00 93.19 84 ASP A CA 1
ATOM 670 C C . ASP A 1 84 ? -6.379 -9.895 11.684 1.00 93.19 84 ASP A C 1
ATOM 672 O O . ASP A 1 84 ? -7.404 -9.940 12.358 1.00 93.19 84 ASP A O 1
ATOM 676 N N . LEU A 1 85 ? -5.645 -8.776 11.586 1.00 93.19 85 LEU A N 1
ATOM 677 C CA . LEU A 1 85 ? -5.959 -7.539 12.317 1.00 93.19 85 LEU A CA 1
ATOM 678 C C . LEU A 1 85 ? -7.324 -6.946 11.930 1.00 93.19 85 LEU A C 1
ATOM 680 O O . LEU A 1 85 ? -8.044 -6.436 12.787 1.00 93.19 85 LEU A O 1
ATOM 684 N N . LEU A 1 86 ? -7.698 -6.998 10.646 1.00 94.06 86 LEU A N 1
ATOM 685 C CA . LEU A 1 86 ? -9.032 -6.581 10.197 1.00 94.06 86 LEU A CA 1
ATOM 686 C C . LEU A 1 86 ? -10.130 -7.493 10.750 1.00 94.06 86 LEU A C 1
ATOM 688 O O . LEU A 1 86 ? -11.218 -7.014 11.052 1.00 94.06 86 LEU A O 1
ATOM 692 N N . GLY A 1 87 ? -9.870 -8.800 10.830 1.00 92.75 87 GLY A N 1
ATOM 693 C CA . GLY A 1 87 ? -10.787 -9.768 11.424 1.00 92.75 87 GLY A CA 1
ATOM 694 C C . GLY A 1 87 ? -10.995 -9.502 12.910 1.00 92.75 87 GLY A C 1
ATOM 695 O O . GLY A 1 87 ? -12.133 -9.348 13.338 1.00 92.75 87 GLY A O 1
ATOM 696 N N . GLU A 1 88 ? -9.901 -9.366 13.658 1.00 93.38 88 GLU A N 1
ATOM 697 C CA . GLU A 1 88 ? -9.913 -9.101 15.100 1.00 93.38 88 GLU A CA 1
ATOM 698 C C . GLU A 1 88 ? -10.635 -7.788 15.436 1.00 93.38 88 GLU A C 1
ATOM 700 O O . GLU A 1 88 ? -11.498 -7.752 16.313 1.00 93.38 88 GLU A O 1
ATOM 705 N N . TYR A 1 89 ? -10.349 -6.717 14.688 1.00 93.19 89 TYR A N 1
ATOM 706 C CA . TYR A 1 89 ? -11.018 -5.433 14.889 1.00 93.19 89 TYR A CA 1
ATOM 707 C C . TYR A 1 89 ? -12.504 -5.468 14.512 1.00 93.19 89 TYR A C 1
ATOM 709 O O . TYR A 1 89 ? -13.310 -4.784 15.137 1.00 93.19 89 TYR A O 1
ATOM 717 N N . ALA A 1 90 ? -12.887 -6.246 13.494 1.00 91.94 90 ALA A N 1
ATOM 718 C CA . ALA A 1 90 ? -14.288 -6.370 13.102 1.00 91.94 90 ALA A CA 1
ATOM 719 C C . ALA A 1 90 ? -15.121 -7.123 14.147 1.00 91.94 90 ALA A C 1
ATOM 721 O O . ALA A 1 90 ? -16.273 -6.761 14.357 1.00 91.94 90 ALA A O 1
ATOM 722 N N . THR A 1 91 ? -14.544 -8.129 14.813 1.00 90.69 91 THR A N 1
ATOM 723 C CA . THR A 1 91 ? -15.230 -8.872 15.882 1.00 90.69 91 THR A CA 1
ATOM 724 C C . THR A 1 91 ? -15.250 -8.118 17.203 1.00 90.69 91 THR A C 1
ATOM 726 O O . THR A 1 91 ? -16.230 -8.195 17.937 1.00 90.69 91 THR A O 1
ATOM 729 N N . THR A 1 92 ? -14.173 -7.391 17.511 1.00 90.88 92 THR A N 1
ATOM 730 C CA . THR A 1 92 ? -14.001 -6.731 18.808 1.00 90.88 92 THR A CA 1
ATOM 731 C C . THR A 1 92 ? -13.448 -5.319 18.611 1.00 90.88 92 THR A C 1
ATOM 733 O O . THR A 1 92 ? -12.259 -5.081 18.839 1.00 90.88 92 THR A O 1
ATOM 736 N N . PRO A 1 93 ? -14.275 -4.349 18.181 1.00 89.75 93 PRO A N 1
ATOM 737 C CA . PRO A 1 93 ? -13.808 -2.989 17.958 1.00 89.75 93 PRO A CA 1
ATOM 738 C C . PRO A 1 93 ? -13.337 -2.361 19.269 1.00 89.75 93 PRO A C 1
ATOM 740 O O . PRO A 1 93 ? -14.108 -2.212 20.216 1.00 89.75 93 PRO A O 1
ATOM 743 N N . SER A 1 94 ? -12.065 -1.974 19.337 1.00 90.62 94 SER A N 1
ATOM 744 C CA . SER A 1 94 ? -11.509 -1.314 20.519 1.00 90.62 94 SER A CA 1
ATOM 745 C C . SER A 1 94 ? -10.498 -0.238 20.138 1.00 90.62 94 SER A C 1
ATOM 747 O O . SER A 1 94 ? -9.790 -0.338 19.131 1.00 90.62 94 SER A O 1
ATOM 749 N N . ALA A 1 95 ? -10.398 0.806 20.963 1.00 86.31 95 ALA A N 1
ATOM 750 C CA . ALA A 1 95 ? -9.398 1.858 20.775 1.00 86.31 95 ALA A CA 1
ATOM 751 C C . ALA A 1 95 ? -7.961 1.306 20.858 1.00 86.31 95 ALA A C 1
ATOM 753 O O . ALA A 1 95 ? -7.062 1.798 20.174 1.00 86.31 95 ALA A O 1
ATOM 754 N N . GLU A 1 96 ? -7.763 0.245 21.646 1.00 89.06 96 GLU A N 1
ATOM 755 C CA . GLU A 1 96 ? -6.481 -0.447 21.790 1.00 89.06 96 GLU A CA 1
ATOM 756 C C . GLU A 1 96 ? -6.056 -1.166 20.504 1.00 89.06 96 GLU A C 1
ATOM 758 O O . GLU A 1 96 ? -4.868 -1.185 20.192 1.00 89.06 96 GLU A O 1
ATOM 763 N N . LEU A 1 97 ? -7.009 -1.695 19.726 1.00 89.12 97 LEU A N 1
ATOM 764 C CA . LEU A 1 97 ? -6.750 -2.362 18.444 1.00 89.12 97 LEU A CA 1
ATOM 765 C C . LEU A 1 97 ? -6.705 -1.384 17.260 1.00 89.12 97 LEU A C 1
ATOM 767 O O . LEU A 1 97 ? -5.975 -1.617 16.292 1.00 89.12 97 LEU A O 1
ATOM 771 N N . ALA A 1 98 ? -7.415 -0.254 17.346 1.00 90.06 98 ALA A N 1
ATOM 772 C CA . ALA A 1 98 ? -7.444 0.770 16.300 1.00 90.06 98 ALA A CA 1
ATOM 773 C C . ALA A 1 98 ? -6.045 1.332 15.988 1.00 90.06 98 ALA A C 1
ATOM 775 O O . ALA A 1 98 ? -5.653 1.443 14.824 1.00 90.06 98 ALA A O 1
ATOM 776 N N . GLY A 1 99 ? -5.268 1.661 17.025 1.00 90.56 99 GLY A N 1
ATOM 777 C CA . GLY A 1 99 ? -3.915 2.207 16.875 1.00 90.56 99 GLY A CA 1
ATOM 778 C C . GLY A 1 99 ? -2.962 1.266 16.117 1.00 90.56 99 GLY A C 1
ATOM 779 O O . GLY A 1 99 ? -2.412 1.665 15.083 1.00 90.56 99 GLY A O 1
ATOM 780 N N . PRO A 1 100 ? -2.773 0.016 16.581 1.00 90.94 100 PRO A N 1
ATOM 781 C CA . PRO A 1 100 ? -1.985 -1.005 15.894 1.00 90.94 100 PRO A CA 1
ATOM 782 C C . PRO A 1 100 ? -2.446 -1.278 14.461 1.00 90.94 100 PRO A C 1
ATOM 784 O O . PRO A 1 100 ? -1.602 -1.365 13.565 1.00 90.94 100 PRO A O 1
ATOM 787 N N . LEU A 1 101 ? -3.760 -1.352 14.220 1.00 92.69 101 LEU A N 1
ATOM 788 C CA . LEU A 1 101 ? -4.324 -1.550 12.885 1.00 92.69 101 LEU A CA 1
ATOM 789 C C . LEU A 1 101 ? -3.919 -0.411 11.940 1.00 92.69 101 LEU A C 1
ATOM 791 O O . LEU A 1 101 ? -3.318 -0.648 10.888 1.00 92.69 101 LEU A O 1
ATOM 795 N N . VAL A 1 102 ? -4.174 0.841 12.331 1.00 93.38 102 VAL A N 1
ATOM 796 C CA . VAL A 1 102 ? -3.810 2.019 11.530 1.00 93.38 102 VAL A CA 1
ATOM 797 C C . VAL A 1 102 ? -2.301 2.059 11.282 1.00 93.38 102 VAL A C 1
ATOM 799 O O . VAL A 1 102 ? -1.865 2.280 10.148 1.00 93.38 102 VAL A O 1
ATOM 802 N N . ALA A 1 103 ? -1.488 1.791 12.306 1.00 91.25 103 ALA A N 1
ATOM 803 C CA . ALA A 1 103 ? -0.034 1.752 12.181 1.00 91.25 103 ALA A CA 1
ATOM 804 C C . ALA A 1 103 ? 0.440 0.670 11.193 1.00 91.25 103 ALA A C 1
ATOM 806 O O . ALA A 1 103 ? 1.367 0.909 10.410 1.00 91.25 103 ALA A O 1
ATOM 807 N N . HIS A 1 104 ? -0.210 -0.498 11.179 1.00 93.06 104 HIS A N 1
ATOM 808 C CA . HIS A 1 104 ? 0.096 -1.579 10.245 1.00 93.06 104 HIS A CA 1
ATOM 809 C C . HIS A 1 104 ? -0.152 -1.153 8.792 1.00 93.06 104 HIS A C 1
ATOM 811 O O . HIS A 1 104 ? 0.743 -1.253 7.946 1.00 93.06 104 HIS A O 1
ATOM 817 N N . PHE A 1 105 ? -1.326 -0.584 8.505 1.00 93.31 105 PHE A N 1
ATOM 818 C CA . PHE A 1 105 ? -1.655 -0.090 7.166 1.00 93.31 105 PHE A CA 1
ATOM 819 C C . PHE A 1 105 ? -0.763 1.083 6.737 1.00 93.31 105 PHE A C 1
ATOM 821 O O . PHE A 1 105 ? -0.332 1.145 5.583 1.00 93.31 105 PHE A O 1
ATOM 828 N N . GLN A 1 106 ? -0.387 1.976 7.656 1.00 92.06 106 GLN A N 1
ATOM 829 C CA . GLN A 1 106 ? 0.600 3.025 7.377 1.00 92.06 106 GLN A CA 1
ATOM 830 C C . GLN A 1 106 ? 1.972 2.445 7.000 1.00 92.06 106 GLN A C 1
ATOM 832 O O . GLN A 1 106 ? 2.603 2.918 6.047 1.00 92.06 106 GLN A O 1
ATOM 837 N N . ALA A 1 107 ? 2.437 1.413 7.710 1.00 90.00 107 ALA A N 1
ATOM 838 C CA . ALA A 1 107 ? 3.699 0.740 7.409 1.00 90.00 107 ALA A CA 1
ATOM 839 C C . ALA A 1 107 ? 3.664 0.049 6.037 1.00 90.00 107 ALA A C 1
ATOM 841 O O . ALA A 1 107 ? 4.610 0.182 5.254 1.00 90.00 107 ALA A O 1
ATOM 842 N N . MET A 1 108 ? 2.556 -0.614 5.711 1.00 91.12 108 MET A N 1
ATOM 843 C CA . MET A 1 108 ? 2.333 -1.243 4.410 1.00 91.12 108 MET A CA 1
ATOM 844 C C . MET A 1 108 ? 2.344 -0.212 3.269 1.00 91.12 108 MET A C 1
ATOM 846 O O . MET A 1 108 ? 3.109 -0.350 2.310 1.00 91.12 108 MET A O 1
ATOM 850 N N . LEU A 1 109 ? 1.605 0.896 3.409 1.00 91.12 109 LEU A N 1
ATOM 851 C CA . LEU A 1 109 ? 1.613 2.004 2.443 1.00 91.12 109 LEU A CA 1
ATOM 852 C C . LEU A 1 109 ? 3.013 2.613 2.271 1.00 91.12 109 LEU A C 1
ATOM 854 O O . LEU A 1 109 ? 3.407 3.001 1.165 1.00 91.12 109 LEU A O 1
ATOM 858 N N . LYS A 1 110 ? 3.790 2.699 3.358 1.00 89.00 110 LYS A N 1
ATOM 859 C CA . LYS A 1 110 ? 5.174 3.182 3.318 1.00 89.00 110 LYS A CA 1
ATOM 860 C C . LYS A 1 110 ? 6.085 2.236 2.540 1.00 89.00 110 LYS A C 1
ATOM 862 O O . LYS A 1 110 ? 6.934 2.715 1.780 1.00 89.00 110 LYS A O 1
ATOM 867 N N . LEU A 1 111 ? 5.931 0.928 2.728 1.00 87.38 111 LEU A N 1
ATOM 868 C CA . LEU A 1 111 ? 6.710 -0.088 2.025 1.00 87.38 111 LEU A CA 1
ATOM 869 C C . LEU A 1 111 ? 6.421 -0.064 0.526 1.00 87.38 111 LEU A C 1
ATOM 871 O O . LEU A 1 111 ? 7.361 0.015 -0.267 1.00 87.38 111 LEU A O 1
ATOM 875 N N . GLU A 1 112 ? 5.148 -0.022 0.141 1.00 87.31 112 GLU A N 1
ATOM 876 C CA . GLU A 1 112 ? 4.755 0.078 -1.267 1.00 87.31 112 GLU A CA 1
ATOM 877 C C . GLU A 1 112 ? 5.259 1.372 -1.916 1.00 87.31 112 GLU A C 1
ATOM 879 O O . GLU A 1 112 ? 5.767 1.360 -3.037 1.00 87.31 112 GLU A O 1
ATOM 884 N N . TRP A 1 113 ? 5.259 2.494 -1.190 1.00 85.88 113 TRP A N 1
ATOM 885 C CA . TRP A 1 113 ? 5.871 3.728 -1.687 1.00 85.88 113 TRP A CA 1
ATOM 886 C C . TRP A 1 113 ? 7.376 3.591 -1.955 1.00 85.88 113 TRP A C 1
ATOM 888 O O . TRP A 1 113 ? 7.873 4.047 -2.987 1.00 85.88 113 TRP A O 1
ATOM 898 N N . GLN A 1 114 ? 8.117 2.963 -1.039 1.00 82.69 114 GLN A N 1
ATOM 899 C CA . GLN A 1 114 ? 9.548 2.713 -1.230 1.00 82.69 114 GLN A CA 1
ATOM 900 C C . GLN A 1 114 ? 9.801 1.764 -2.400 1.00 82.69 114 GLN A C 1
ATOM 902 O O . GLN A 1 114 ? 10.757 1.958 -3.152 1.00 82.69 114 GLN A O 1
ATOM 907 N N . ARG A 1 115 ? 8.940 0.761 -2.577 1.00 80.88 115 ARG A N 1
ATOM 908 C CA . ARG A 1 115 ? 9.001 -0.170 -3.699 1.00 80.88 115 ARG A CA 1
ATOM 909 C C . ARG A 1 115 ? 8.773 0.546 -5.025 1.00 80.88 115 ARG A C 1
ATOM 911 O O . ARG A 1 115 ? 9.627 0.453 -5.904 1.00 80.88 115 ARG A O 1
ATOM 918 N N . ALA A 1 116 ? 7.705 1.334 -5.132 1.00 80.31 116 ALA A N 1
ATOM 919 C CA . ALA A 1 116 ? 7.389 2.114 -6.326 1.00 80.31 116 ALA A CA 1
ATOM 920 C C . ALA A 1 116 ? 8.540 3.055 -6.722 1.00 80.31 116 ALA A C 1
ATOM 922 O O . ALA A 1 116 ? 8.929 3.097 -7.886 1.00 80.31 116 ALA A O 1
ATOM 923 N N . LYS A 1 117 ? 9.161 3.744 -5.751 1.00 75.88 117 LYS A N 1
ATOM 924 C CA . LYS A 1 117 ? 10.342 4.590 -6.004 1.00 75.88 117 LYS A CA 1
ATOM 925 C C . LYS A 1 117 ? 11.508 3.827 -6.625 1.00 75.88 117 LYS A C 1
ATOM 927 O O . LYS A 1 117 ? 12.195 4.356 -7.492 1.00 75.88 117 LYS A O 1
ATOM 932 N N . ARG A 1 118 ? 11.760 2.601 -6.165 1.00 78.19 118 ARG A N 1
ATOM 933 C CA . ARG A 1 118 ? 12.881 1.789 -6.656 1.00 78.19 118 ARG A CA 1
ATOM 934 C C . ARG A 1 118 ? 12.584 1.152 -8.006 1.00 78.19 118 ARG A C 1
ATOM 936 O O . ARG A 1 118 ? 13.480 1.089 -8.836 1.00 78.19 118 ARG A O 1
ATOM 943 N N . GLU A 1 119 ? 11.343 0.742 -8.247 1.00 71.31 119 GLU A N 1
ATOM 944 C CA . GLU A 1 119 ? 10.906 0.234 -9.554 1.00 71.31 119 GLU A CA 1
ATOM 945 C C . GLU A 1 119 ? 10.904 1.328 -10.636 1.00 71.31 119 GLU A C 1
ATOM 947 O O . GLU A 1 119 ? 11.188 1.048 -11.804 1.00 71.31 119 GLU A O 1
ATOM 952 N N . ALA A 1 120 ? 10.649 2.582 -10.246 1.00 70.69 120 ALA A N 1
ATOM 953 C CA . ALA A 1 120 ? 10.783 3.750 -11.115 1.00 70.69 120 ALA A CA 1
ATOM 954 C C . ALA A 1 120 ? 12.248 4.166 -11.374 1.00 70.69 120 ALA A C 1
ATOM 956 O O . ALA A 1 120 ? 12.511 4.911 -12.313 1.00 70.69 120 ALA A O 1
ATOM 957 N N . GLY A 1 121 ? 13.210 3.697 -10.570 1.00 69.88 121 GLY A N 1
ATOM 958 C CA . GLY A 1 121 ? 14.634 3.998 -10.750 1.00 69.88 121 GLY A CA 1
ATOM 959 C C . GLY A 1 121 ? 15.268 3.256 -11.934 1.00 69.88 121 GLY A C 1
ATOM 960 O O . GLY A 1 121 ? 14.704 2.293 -12.449 1.00 69.88 121 GLY A O 1
ATOM 961 N N . LEU A 1 122 ? 16.476 3.657 -12.352 1.00 61.75 122 LEU A N 1
ATOM 962 C CA . LEU A 1 122 ? 17.165 3.054 -13.509 1.00 61.75 122 LEU A CA 1
ATOM 963 C C . LEU A 1 122 ? 17.330 1.527 -13.400 1.00 61.75 122 LEU A C 1
ATOM 965 O O . LEU A 1 122 ? 17.176 0.830 -14.398 1.00 61.75 122 LEU A O 1
ATOM 969 N N . PHE A 1 123 ? 17.568 1.013 -12.189 1.00 68.69 123 PHE A N 1
ATOM 970 C CA . PHE A 1 123 ? 17.795 -0.407 -11.916 1.00 68.69 123 PHE A CA 1
ATOM 971 C C . PHE A 1 123 ? 16.682 -0.987 -11.026 1.00 68.69 123 PHE A C 1
ATOM 973 O O . PHE A 1 123 ? 16.822 -0.988 -9.798 1.00 68.69 123 PHE A O 1
ATOM 980 N N . PRO A 1 124 ? 15.583 -1.502 -11.612 1.00 65.75 124 PRO A N 1
ATOM 981 C CA . PRO A 1 124 ? 14.451 -2.045 -10.856 1.00 65.75 124 PRO A CA 1
ATOM 982 C C . PRO A 1 124 ? 14.744 -3.415 -10.225 1.00 65.75 124 PRO A C 1
ATOM 984 O O . PRO A 1 124 ? 13.939 -3.930 -9.446 1.00 65.75 124 PRO A O 1
ATOM 987 N N . TRP A 1 125 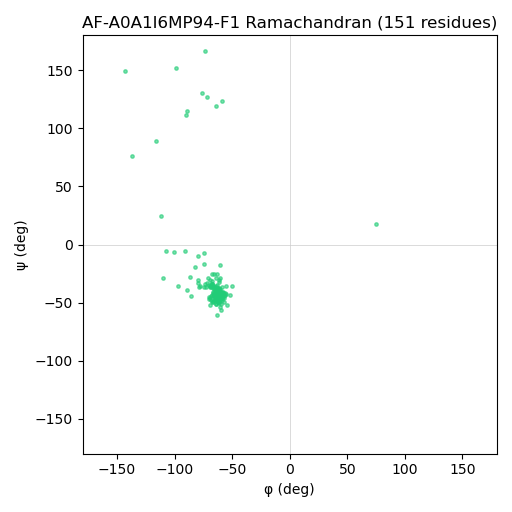? 15.891 -4.023 -10.541 1.00 69.69 125 TRP A N 1
ATOM 988 C CA . TRP A 1 125 ? 16.271 -5.327 -10.012 1.00 69.69 125 TRP A CA 1
ATOM 989 C C . TRP A 1 125 ? 16.342 -5.301 -8.487 1.00 69.69 125 TRP A C 1
ATOM 991 O O . TRP A 1 125 ? 17.044 -4.495 -7.866 1.00 69.69 125 TRP A O 1
ATOM 1001 N N . GLY A 1 126 ? 15.564 -6.198 -7.880 1.00 68.81 126 GLY A N 1
ATOM 1002 C CA . GLY A 1 126 ? 15.523 -6.337 -6.437 1.00 68.81 126 GLY A CA 1
ATOM 1003 C C . GLY A 1 126 ? 14.754 -5.247 -5.693 1.00 68.81 126 GLY A C 1
ATOM 1004 O O . GLY A 1 126 ? 14.935 -5.106 -4.486 1.00 68.81 126 GLY A O 1
ATOM 1005 N N . ALA A 1 127 ? 13.898 -4.469 -6.362 1.00 75.38 127 ALA A N 1
ATOM 1006 C CA . ALA A 1 127 ? 13.168 -3.366 -5.734 1.00 75.38 127 ALA A CA 1
ATOM 1007 C C . ALA A 1 127 ? 12.436 -3.750 -4.431 1.00 75.38 127 ALA A C 1
ATOM 1009 O O . ALA A 1 127 ? 12.440 -2.955 -3.491 1.00 75.38 127 ALA A O 1
ATOM 1010 N N . GLY A 1 128 ? 11.893 -4.971 -4.338 1.00 70.62 128 GLY A N 1
ATOM 1011 C CA . GLY A 1 128 ? 11.222 -5.494 -3.140 1.00 70.62 128 GLY A CA 1
ATOM 1012 C C . GLY A 1 128 ? 12.137 -5.617 -1.913 1.00 70.62 128 GLY A C 1
ATOM 1013 O O . GLY A 1 128 ? 11.906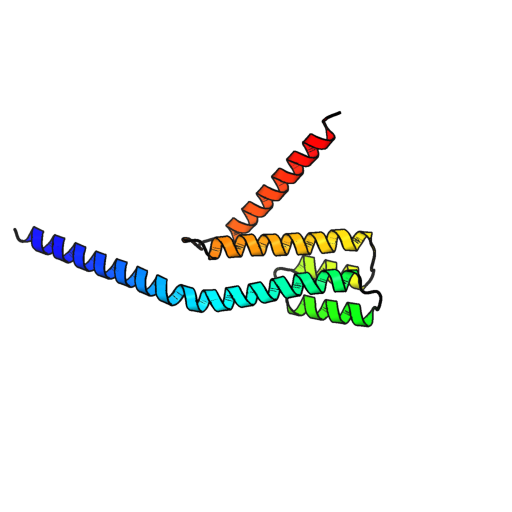 -4.941 -0.911 1.00 70.62 128 GLY A O 1
ATOM 1014 N N . TRP A 1 129 ? 13.210 -6.419 -1.988 1.00 74.19 129 TRP A N 1
ATOM 1015 C CA . TRP A 1 129 ? 14.146 -6.599 -0.858 1.00 74.19 129 TRP A CA 1
ATOM 1016 C C . TRP A 1 129 ? 14.794 -5.274 -0.451 1.00 74.19 129 TRP A C 1
ATOM 1018 O O . TRP A 1 129 ? 14.937 -4.943 0.727 1.00 74.19 129 TRP A O 1
ATOM 1028 N N . ARG A 1 130 ? 15.109 -4.462 -1.459 1.00 74.94 130 ARG A N 1
ATOM 1029 C CA . ARG A 1 130 ? 15.659 -3.124 -1.317 1.00 74.94 130 ARG A CA 1
ATOM 1030 C C . ARG A 1 130 ? 14.694 -2.212 -0.546 1.00 74.94 130 ARG A C 1
ATOM 1032 O O . ARG A 1 130 ? 15.116 -1.560 0.412 1.00 74.94 130 ARG A O 1
ATOM 1039 N N . ALA A 1 131 ? 13.414 -2.179 -0.911 1.00 77.31 131 ALA A N 1
ATOM 1040 C CA . ALA A 1 131 ? 12.390 -1.399 -0.214 1.00 77.31 131 ALA A CA 1
ATOM 1041 C C . ALA A 1 131 ? 12.212 -1.845 1.245 1.00 77.31 131 ALA A C 1
ATOM 1043 O O . ALA A 1 131 ? 12.240 -0.998 2.146 1.00 77.31 131 ALA A O 1
ATOM 1044 N N . ALA A 1 132 ? 12.133 -3.156 1.487 1.00 77.44 132 ALA A N 1
ATOM 1045 C CA . ALA A 1 132 ? 12.034 -3.721 2.831 1.00 77.44 132 ALA A CA 1
ATOM 1046 C C . ALA A 1 132 ? 13.210 -3.285 3.721 1.00 77.44 132 ALA A C 1
ATOM 1048 O O . ALA A 1 132 ? 13.002 -2.812 4.841 1.00 77.44 132 ALA A O 1
ATOM 1049 N N . LEU A 1 133 ? 14.443 -3.315 3.196 1.00 79.62 133 LEU A N 1
ATOM 1050 C CA . LEU A 1 133 ? 15.612 -2.809 3.916 1.00 79.62 133 LEU A CA 1
ATOM 1051 C C . LEU A 1 133 ? 15.477 -1.331 4.287 1.00 79.62 133 LEU A C 1
ATOM 1053 O O . LEU A 1 133 ? 15.753 -0.985 5.432 1.00 79.62 133 LEU A O 1
ATOM 1057 N N . SER A 1 134 ? 15.039 -0.446 3.378 1.00 77.19 134 SER A N 1
ATOM 1058 C CA . SER A 1 134 ? 14.880 0.976 3.748 1.00 77.19 134 SER A CA 1
ATOM 1059 C C . SER A 1 134 ? 13.886 1.191 4.872 1.00 77.19 134 SER A C 1
ATOM 1061 O O . SER A 1 134 ? 14.146 2.016 5.745 1.00 77.19 134 SER A O 1
ATOM 1063 N N . VAL A 1 135 ? 12.758 0.481 4.848 1.00 78.69 135 VAL A N 1
ATOM 1064 C CA . VAL A 1 135 ? 11.741 0.616 5.894 1.00 78.69 135 VAL A CA 1
ATOM 1065 C C . VAL A 1 135 ? 12.302 0.109 7.221 1.00 78.69 135 VAL A C 1
ATOM 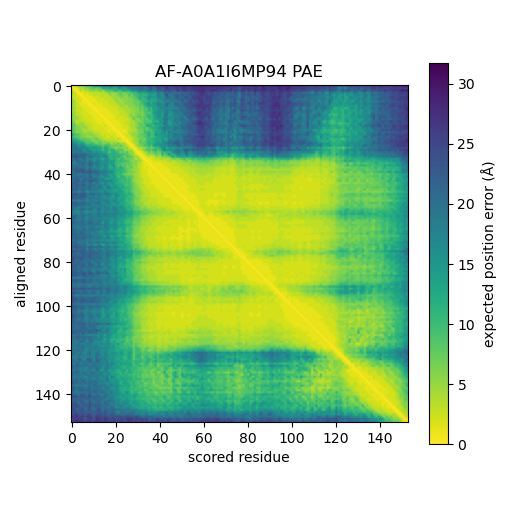1067 O O . VAL A 1 135 ? 12.190 0.804 8.229 1.00 78.69 135 VAL A O 1
ATOM 1070 N N . ARG A 1 136 ? 13.019 -1.024 7.214 1.00 81.38 136 ARG A N 1
ATOM 1071 C CA . ARG A 1 136 ? 13.706 -1.555 8.402 1.00 81.38 136 ARG A CA 1
ATOM 1072 C C . ARG A 1 136 ? 14.728 -0.565 8.970 1.00 81.38 136 ARG A C 1
ATOM 1074 O O . ARG A 1 136 ? 14.739 -0.313 10.171 1.00 81.38 136 ARG A O 1
ATOM 1081 N N . TRP A 1 137 ? 15.531 0.055 8.106 1.00 76.25 137 TRP A N 1
ATOM 1082 C CA . TRP A 1 137 ? 16.493 1.098 8.480 1.00 76.25 137 TRP A CA 1
ATOM 1083 C C . TRP A 1 137 ? 15.832 2.363 9.039 1.00 76.25 137 TRP A C 1
ATOM 1085 O O . TRP A 1 137 ? 16.396 3.012 9.919 1.00 76.25 137 TRP A O 1
ATOM 1095 N N . GLN A 1 138 ? 14.660 2.744 8.524 1.00 81.56 138 GLN A N 1
ATOM 1096 C CA . GLN A 1 138 ? 13.887 3.872 9.049 1.00 81.56 138 GLN A CA 1
ATOM 1097 C C . GLN A 1 138 ? 13.319 3.548 10.432 1.00 81.56 138 GLN A C 1
ATOM 1099 O O . GLN A 1 138 ? 13.512 4.342 11.347 1.00 81.56 138 GLN A O 1
ATOM 1104 N N . LYS A 1 139 ? 12.726 2.359 10.610 1.00 81.50 139 LYS A N 1
ATOM 1105 C CA . LYS A 1 139 ? 12.211 1.890 11.906 1.00 81.50 139 LYS A CA 1
ATOM 1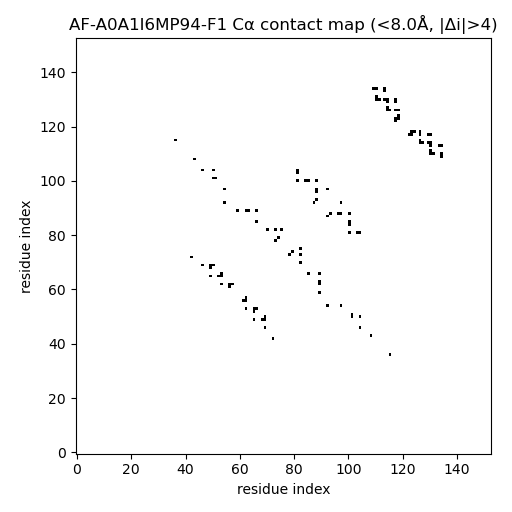106 C C . LYS A 1 139 ? 13.307 1.875 12.976 1.00 81.50 139 LYS A C 1
ATOM 1108 O O . LYS A 1 139 ? 13.107 2.408 14.061 1.00 81.50 139 LYS A O 1
ATOM 1113 N N . TRP A 1 140 ? 14.487 1.345 12.642 1.00 79.88 140 TRP A N 1
ATOM 1114 C CA . TRP A 1 140 ? 15.642 1.335 13.547 1.00 79.88 140 TRP A CA 1
ATOM 1115 C C . TRP A 1 140 ? 16.118 2.746 13.926 1.00 79.88 140 TRP A C 1
ATOM 1117 O O . TRP A 1 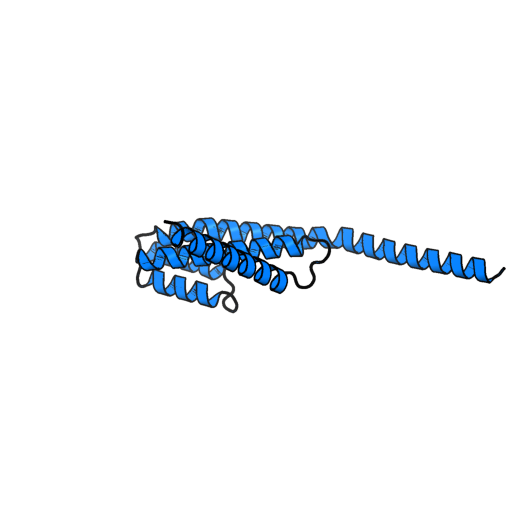140 ? 16.416 3.005 15.089 1.00 79.88 140 TRP A O 1
ATOM 1127 N N . ARG A 1 141 ? 16.157 3.684 12.967 1.00 80.12 141 ARG A N 1
ATOM 1128 C CA . ARG A 1 141 ? 16.542 5.078 13.243 1.00 80.12 141 ARG A CA 1
ATOM 1129 C C . ARG A 1 141 ? 15.549 5.801 14.145 1.00 80.12 141 ARG A C 1
ATOM 1131 O O . ARG A 1 141 ? 15.999 6.517 15.035 1.00 80.12 141 ARG A O 1
ATOM 1138 N N . SER A 1 142 ? 14.247 5.619 13.926 1.00 78.62 142 SER A N 1
ATOM 1139 C CA . SER A 1 142 ? 13.220 6.196 14.800 1.00 78.62 142 SER A CA 1
ATOM 1140 C C . SER A 1 142 ? 13.358 5.648 16.217 1.00 78.62 142 SER A C 1
ATOM 1142 O O . SER A 1 142 ? 13.563 6.430 17.135 1.00 78.62 142 SER A O 1
ATOM 1144 N N . ALA A 1 143 ? 13.433 4.321 16.372 1.00 79.38 143 ALA A N 1
ATOM 1145 C CA . ALA A 1 143 ? 13.611 3.687 17.679 1.00 79.38 143 ALA A CA 1
ATOM 1146 C C . ALA A 1 143 ? 14.865 4.191 18.418 1.00 79.38 143 ALA A C 1
ATOM 1148 O O . ALA A 1 143 ? 14.818 4.478 19.610 1.00 79.38 143 ALA A O 1
ATOM 1149 N N . LYS A 1 144 ? 15.988 4.365 17.707 1.00 78.44 144 LYS A N 1
ATOM 1150 C CA . LYS A 1 144 ? 17.226 4.910 18.287 1.00 78.44 144 LYS A CA 1
ATOM 1151 C C . LYS A 1 144 ? 17.101 6.382 18.696 1.00 78.44 144 LYS A C 1
ATOM 1153 O O . LYS A 1 144 ? 17.759 6.800 19.645 1.00 78.44 144 LYS A O 1
ATOM 1158 N N . ARG A 1 145 ? 16.318 7.182 17.967 1.00 76.56 145 ARG A N 1
ATOM 1159 C CA . ARG A 1 145 ? 16.052 8.586 18.310 1.00 76.56 145 ARG A CA 1
ATOM 1160 C C . ARG A 1 145 ? 15.167 8.676 19.549 1.00 76.56 145 ARG A C 1
ATOM 1162 O O . ARG A 1 145 ? 15.491 9.438 20.450 1.00 76.56 145 ARG A O 1
ATOM 1169 N N . ASP A 1 146 ? 14.119 7.866 19.603 1.00 77.44 146 ASP A N 1
ATOM 1170 C CA . ASP A 1 146 ? 13.167 7.861 20.710 1.00 77.44 146 ASP A CA 1
ATOM 1171 C C . ASP A 1 146 ? 13.853 7.371 22.000 1.00 77.44 146 ASP A C 1
ATOM 1173 O O . ASP A 1 146 ? 13.751 8.022 23.033 1.00 77.44 146 ASP A O 1
ATOM 1177 N N . ALA A 1 147 ? 14.704 6.340 21.909 1.00 74.81 147 ALA A N 1
ATOM 1178 C CA . ALA A 1 147 ? 15.529 5.871 23.028 1.00 74.81 147 ALA A CA 1
ATOM 1179 C C . ALA A 1 147 ? 16.558 6.905 23.529 1.00 74.81 147 ALA A C 1
ATOM 1181 O O . ALA A 1 147 ? 16.983 6.847 24.677 1.00 74.81 147 ALA A O 1
ATOM 1182 N N . ARG A 1 148 ? 16.997 7.845 22.680 1.00 72.12 148 ARG A N 1
ATOM 1183 C CA . ARG A 1 148 ? 1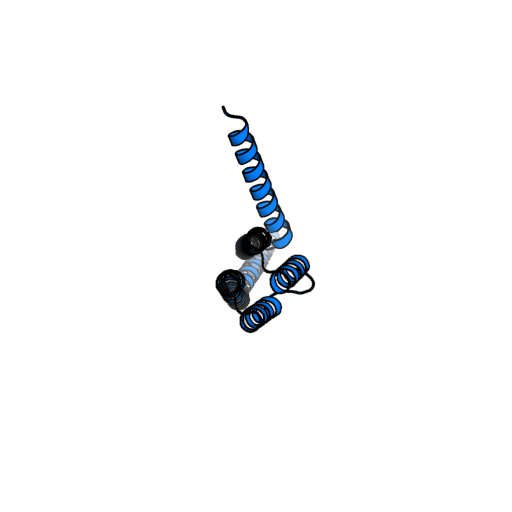7.858 8.963 23.108 1.00 72.12 148 ARG A CA 1
ATOM 1184 C C . ARG A 1 148 ? 17.059 10.080 23.771 1.00 72.12 148 ARG A C 1
ATOM 1186 O O . ARG A 1 148 ? 17.580 10.712 24.679 1.00 72.12 148 ARG A O 1
ATOM 1193 N N . ALA A 1 149 ? 15.824 10.311 23.332 1.00 69.62 149 ALA A N 1
ATOM 1194 C CA . ALA A 1 149 ? 14.940 11.311 23.922 1.00 69.62 149 ALA A CA 1
ATOM 1195 C C . ALA A 1 149 ? 14.481 10.919 25.337 1.00 69.62 149 ALA A C 1
ATOM 1197 O O . ALA A 1 149 ? 14.309 11.791 26.173 1.00 69.62 149 ALA A O 1
ATOM 1198 N N . THR A 1 150 ? 14.351 9.622 25.632 1.00 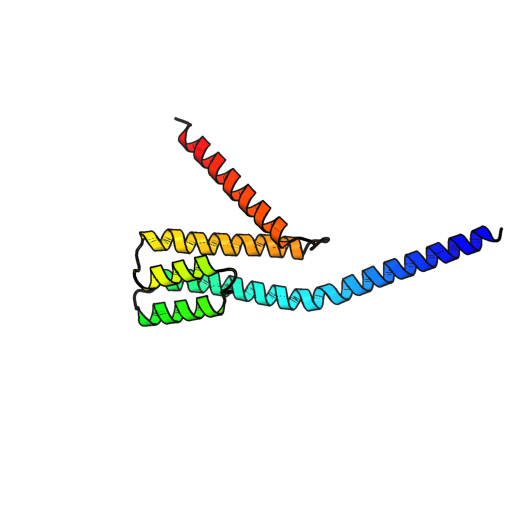69.81 150 THR A N 1
ATOM 1199 C CA . THR A 1 150 ? 13.980 9.122 26.970 1.00 69.81 150 THR A CA 1
ATOM 1200 C C . THR A 1 150 ? 15.133 9.093 27.981 1.00 69.81 150 THR A C 1
ATOM 1202 O O . THR A 1 150 ? 14.900 8.816 29.150 1.00 69.81 150 THR A O 1
ATOM 1205 N N . VAL A 1 151 ? 16.377 9.318 27.541 1.00 67.06 151 VAL A N 1
ATOM 1206 C CA . VAL A 1 151 ? 17.593 9.263 28.384 1.00 67.06 151 VAL A CA 1
ATOM 1207 C C . VAL A 1 151 ? 18.162 10.665 28.657 1.00 67.06 151 VAL A C 1
ATOM 1209 O O . VAL A 1 151 ? 19.092 10.807 29.445 1.00 67.06 151 VAL A O 1
ATOM 1212 N N . ALA A 1 152 ? 17.605 11.708 28.037 1.00 51.72 152 ALA A N 1
ATOM 1213 C CA . ALA A 1 152 ? 17.951 13.094 28.330 1.00 51.72 152 ALA A CA 1
ATOM 1214 C C . ALA A 1 152 ? 17.033 13.628 29.454 1.00 51.72 152 ALA A C 1
ATOM 1216 O O . ALA A 1 152 ? 15.829 13.724 29.209 1.00 51.72 152 ALA A O 1
ATOM 1217 N N . PRO A 1 153 ? 17.556 13.908 30.666 1.00 55.91 153 PRO A N 1
ATOM 1218 C CA . PRO A 1 153 ? 16.821 14.610 31.719 1.00 55.91 153 PRO A CA 1
ATOM 1219 C C . PRO A 1 153 ? 16.605 16.093 31.392 1.00 55.91 153 PRO A C 1
ATOM 1221 O O . PRO A 1 153 ? 17.430 16.667 30.640 1.00 55.91 153 PRO A O 1
#

Sequence (153 aa):
MPDYWLTVGAVAVIAALTSAIVTVWGVSRPIKHKAVIEERQNWRQAIRELIPKFVNEEDEAARNEIRNAIVLRLNPYKDQSALDLLGEYATTPSAELAGPLVAHFQAMLKLEWQRAKREAGLFPWGAGWRAALSVRWQKWRSAKRDARATVAP

Nearest PDB structures (foldseek):
  7zly-assembly1_A  TM=6.155E-01  e=3.533E+00  Homo sapiens